Protein AF-A0A8X8ID72-F1 (afdb_monomer)

Mean predicted aligned error: 5.74 Å

Nearest PDB structures (foldseek):
  4xtk-assembly1_A  TM=8.033E-01  e=8.635E-01  Thermotoga maritima MSB8
  7pgu-assembly1_N  TM=6.342E-01  e=1.035E+00  Homo sapiens
  2d4q-assembly1_B  TM=6.217E-01  e=1.100E+00  Homo sapiens
  7pgq-assembly1_F  TM=6.436E-01  e=1.580E+00  Homo sapiens
  2rq7-assembly1_A  TM=2.777E-01  e=1.580E+00  Thermosynechococcus vestitus BP-1

Organism: NCBI:txid1235997

Sequence (86 aa):
MSYRLINDIDFVRIQSEAGDKFVRKAAVQEVLAIGTLFVKLDLGYPLRDIYVNYTEVTSPSFASNIDMRDTLLNWLNYYTPPPPAR

Solvent-accessible surface area (backbone atoms only — not comparable to full-atom values): 5022 Å² total; per-residue (Å²): 120,64,31,34,57,41,86,49,96,66,29,44,31,44,38,38,95,94,47,76,44,78,42,50,41,92,48,50,76,46,69,42,60,44,86,83,45,26,26,35,40,33,40,49,90,94,51,75,67,45,77,45,53,37,90,33,32,71,33,69,73,54,94,39,18,60,55,45,28,55,52,52,49,51,70,50,58,79,69,66,74,75,74,78,87,127

pLDDT: mean 87.8, std 13.66, range [44.12, 96.75]

Radius of gyration: 13.28 Å; Cα contacts (8 Å, |Δi|>4): 142; chains: 1; bounding box: 37×30×37 Å

Structure (mmCIF, N/CA/C/O backbone):
data_AF-A0A8X8ID72-F1
#
_entry.id   AF-A0A8X8ID72-F1
#
loop_
_atom_site.group_PDB
_atom_site.id
_atom_site.type_symbol
_atom_site.label_atom_id
_atom_site.label_alt_id
_atom_site.label_comp_id
_atom_site.label_asym_id
_atom_site.label_entity_id
_atom_site.label_seq_id
_atom_site.pdbx_PDB_ins_code
_atom_site.Cartn_x
_atom_site.Cartn_y
_atom_site.Cartn_z
_atom_site.occupancy
_atom_site.B_iso_or_equiv
_atom_site.auth_seq_id
_atom_site.auth_comp_id
_atom_site.auth_asym_id
_atom_site.auth_atom_id
_atom_site.pdbx_PDB_model_num
ATOM 1 N N . MET A 1 1 ? -8.070 7.334 10.423 1.00 67.62 1 MET A N 1
ATOM 2 C CA . MET A 1 1 ? -6.804 7.031 11.135 1.00 67.62 1 MET A CA 1
ATOM 3 C C . MET A 1 1 ? -5.667 7.430 10.202 1.00 67.62 1 MET A C 1
ATOM 5 O O . MET A 1 1 ? -5.869 7.304 9.009 1.00 67.62 1 MET A O 1
ATOM 9 N N . SER A 1 2 ? -4.549 8.000 10.660 1.00 88.25 2 SER A N 1
ATOM 10 C CA . SER A 1 2 ? -3.482 8.476 9.757 1.00 88.25 2 SER A CA 1
ATOM 11 C C . SER A 1 2 ? -2.310 7.493 9.694 1.00 88.25 2 SER A C 1
ATOM 13 O O . SER A 1 2 ? -1.867 6.968 10.718 1.00 88.25 2 SER A O 1
ATOM 15 N N . TYR A 1 3 ? -1.806 7.252 8.484 1.00 92.19 3 TYR A N 1
ATOM 16 C CA . TYR A 1 3 ? -0.694 6.341 8.217 1.00 92.19 3 TYR A CA 1
ATOM 17 C C . TYR A 1 3 ? 0.455 7.052 7.511 1.00 92.19 3 TYR A C 1
ATOM 19 O O . TYR A 1 3 ? 0.244 7.909 6.656 1.00 92.19 3 TYR A O 1
ATOM 27 N N . ARG A 1 4 ? 1.686 6.635 7.801 1.00 95.69 4 ARG A N 1
ATOM 28 C CA . ARG A 1 4 ? 2.858 6.942 6.975 1.00 95.69 4 ARG A CA 1
ATOM 29 C C . ARG A 1 4 ? 3.386 5.654 6.368 1.00 95.69 4 ARG A C 1
ATOM 31 O O . ARG A 1 4 ? 3.544 4.664 7.081 1.00 95.69 4 ARG A O 1
ATOM 38 N N . LEU A 1 5 ? 3.673 5.672 5.074 1.00 96.12 5 LEU A N 1
ATOM 39 C CA . LEU A 1 5 ? 4.361 4.587 4.390 1.00 96.12 5 LEU A CA 1
ATOM 40 C C . LEU A 1 5 ? 5.820 4.966 4.207 1.00 96.12 5 LEU A C 1
ATOM 42 O O . LEU A 1 5 ? 6.144 6.019 3.661 1.00 96.12 5 LEU A O 1
ATOM 46 N N . ILE A 1 6 ? 6.703 4.096 4.673 1.00 95.94 6 ILE A N 1
ATOM 47 C CA . ILE A 1 6 ? 8.144 4.303 4.615 1.00 95.94 6 ILE A CA 1
ATOM 48 C C . ILE A 1 6 ? 8.751 3.160 3.807 1.00 95.94 6 ILE A C 1
ATOM 50 O O . ILE A 1 6 ? 8.488 1.982 4.066 1.00 95.94 6 ILE A O 1
ATOM 54 N N . ASN A 1 7 ? 9.552 3.536 2.813 1.00 94.81 7 ASN A N 1
ATOM 55 C CA . ASN A 1 7 ? 10.318 2.617 1.987 1.00 94.81 7 ASN A CA 1
ATOM 56 C C . ASN A 1 7 ? 11.646 2.286 2.682 1.00 94.81 7 ASN A C 1
ATOM 58 O O . ASN A 1 7 ? 12.645 2.971 2.466 1.00 94.81 7 ASN A O 1
ATOM 62 N N . ASP A 1 8 ? 11.645 1.266 3.536 1.00 92.94 8 ASP A N 1
ATOM 63 C CA . ASP A 1 8 ? 12.879 0.709 4.094 1.00 92.94 8 ASP A CA 1
ATOM 64 C C . ASP A 1 8 ? 13.539 -0.238 3.070 1.00 92.94 8 ASP A C 1
ATOM 66 O O . ASP A 1 8 ? 12.948 -0.576 2.044 1.00 92.94 8 ASP A O 1
ATOM 70 N N . ILE A 1 9 ? 14.773 -0.688 3.334 1.00 88.81 9 ILE A N 1
ATOM 71 C CA . ILE A 1 9 ? 15.524 -1.566 2.414 1.00 88.81 9 ILE A CA 1
ATOM 72 C C . ILE A 1 9 ? 14.726 -2.850 2.128 1.00 88.81 9 ILE A C 1
ATOM 74 O O . ILE A 1 9 ? 14.287 -3.060 0.996 1.00 88.81 9 ILE A O 1
ATOM 78 N N . ASP A 1 10 ? 14.452 -3.641 3.170 1.00 90.12 10 ASP A N 1
ATOM 79 C CA . ASP A 1 10 ? 13.783 -4.948 3.056 1.00 90.12 10 ASP A CA 1
ATOM 80 C C . ASP A 1 10 ? 12.271 -4.899 3.322 1.00 90.12 10 ASP A C 1
ATOM 82 O O . ASP A 1 10 ? 11.561 -5.894 3.134 1.00 90.12 10 ASP A O 1
ATOM 86 N N . PHE A 1 11 ? 11.757 -3.751 3.775 1.00 93.25 11 PHE A N 1
ATOM 87 C CA . PHE A 1 11 ? 10.386 -3.619 4.260 1.00 93.25 11 PHE A CA 1
ATOM 88 C C . PHE A 1 11 ? 9.659 -2.420 3.652 1.00 93.25 11 PHE A C 1
ATOM 90 O O . PHE A 1 11 ? 10.242 -1.369 3.405 1.00 93.25 11 PHE A O 1
ATOM 97 N N . VAL A 1 12 ? 8.346 -2.557 3.492 1.00 94.75 12 VAL A N 1
ATOM 98 C CA . VAL A 1 12 ? 7.426 -1.420 3.500 1.00 94.75 12 VAL A CA 1
ATOM 99 C C . VAL A 1 12 ? 6.908 -1.288 4.926 1.00 94.75 12 VAL A C 1
ATOM 101 O O . VAL A 1 12 ? 6.234 -2.189 5.437 1.00 94.75 12 VAL A O 1
ATOM 104 N N . ARG A 1 13 ? 7.244 -0.186 5.593 1.00 96.06 13 ARG A N 1
ATOM 105 C CA . ARG A 1 13 ? 6.767 0.091 6.948 1.00 96.06 13 ARG A CA 1
ATOM 106 C C . ARG A 1 13 ? 5.513 0.951 6.887 1.00 96.06 13 ARG A C 1
ATOM 108 O O . ARG A 1 13 ? 5.511 2.006 6.259 1.00 96.06 13 ARG A O 1
ATOM 115 N N . ILE A 1 14 ? 4.467 0.501 7.568 1.00 94.94 14 ILE A N 1
ATOM 116 C CA . ILE A 1 14 ? 3.203 1.213 7.753 1.00 94.94 14 ILE A CA 1
ATOM 117 C C . ILE A 1 14 ? 3.189 1.722 9.194 1.00 94.94 14 ILE A C 1
ATOM 119 O O . ILE A 1 14 ? 2.932 0.960 10.125 1.00 94.94 14 ILE A O 1
ATOM 123 N N . GLN A 1 15 ? 3.516 2.996 9.377 1.00 96.06 15 GLN A N 1
ATOM 124 C CA . GLN A 1 15 ? 3.581 3.652 10.681 1.00 96.06 15 GLN A CA 1
ATOM 125 C C . GLN A 1 15 ? 2.249 4.329 11.014 1.00 96.06 15 GLN A C 1
ATOM 127 O O . GLN A 1 15 ? 1.666 5.012 10.171 1.00 96.06 15 GLN A O 1
ATOM 132 N N . SER A 1 16 ? 1.784 4.155 12.251 1.00 93.19 16 SER A N 1
ATOM 133 C CA . SER A 1 16 ? 0.550 4.749 12.779 1.00 93.19 16 SER A CA 1
ATOM 134 C C . SER A 1 16 ? 0.674 5.036 14.276 1.00 93.19 16 SER A C 1
ATOM 136 O O . SER A 1 16 ? 1.585 4.529 14.928 1.00 93.19 16 SER A O 1
ATOM 138 N N . GLU A 1 17 ? -0.277 5.774 14.852 1.00 90.75 17 GLU A N 1
ATOM 139 C CA . GLU A 1 17 ? -0.344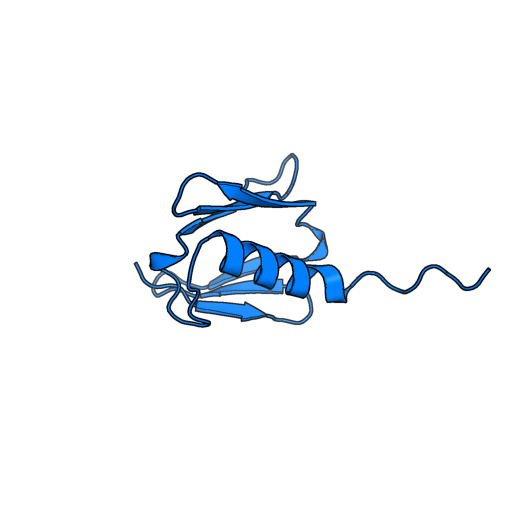 5.988 16.310 1.00 90.75 17 GLU A CA 1
ATOM 1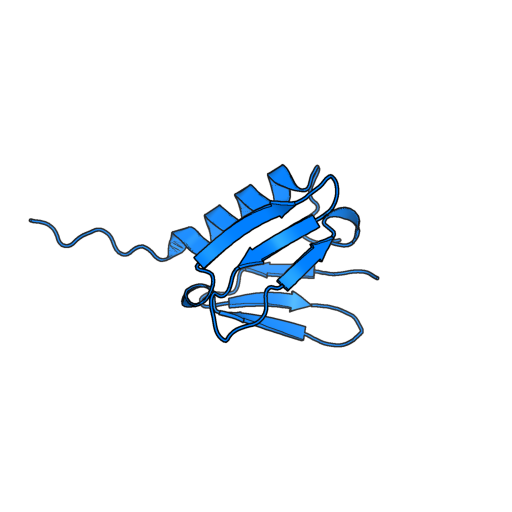40 C C . GLU A 1 17 ? -0.520 4.684 17.107 1.00 90.75 17 GLU A C 1
ATOM 142 O O . GLU A 1 17 ? -0.081 4.590 18.249 1.00 90.75 17 GLU A O 1
ATOM 147 N N . ALA A 1 18 ? -1.115 3.651 16.499 1.00 89.56 18 ALA A N 1
ATOM 148 C CA . ALA A 1 18 ? -1.281 2.334 17.117 1.00 89.56 18 ALA A CA 1
ATOM 149 C C . ALA A 1 18 ? -0.012 1.462 17.048 1.00 89.56 18 ALA A C 1
ATOM 151 O O . ALA A 1 18 ? -0.016 0.331 17.535 1.00 89.56 18 ALA A O 1
ATOM 152 N N . GLY A 1 19 ? 1.056 1.967 16.426 1.00 92.50 19 GLY A N 1
ATOM 153 C CA . GLY A 1 19 ? 2.322 1.272 16.231 1.00 92.50 19 GLY A CA 1
ATOM 154 C C . GLY A 1 19 ? 2.668 1.032 14.763 1.00 92.50 19 GLY A C 1
ATOM 155 O O . GLY A 1 19 ? 1.882 1.301 13.845 1.00 92.50 19 GLY A O 1
ATOM 156 N N . ASP A 1 20 ? 3.877 0.509 14.572 1.00 94.44 20 ASP A N 1
ATOM 157 C CA . ASP A 1 20 ? 4.467 0.229 13.267 1.00 94.44 20 ASP A CA 1
ATOM 158 C C . ASP A 1 20 ? 4.159 -1.210 12.831 1.00 94.44 20 ASP A C 1
ATOM 160 O O . ASP A 1 20 ? 4.356 -2.171 13.579 1.00 94.44 20 ASP A O 1
ATOM 164 N N . LYS A 1 21 ? 3.722 -1.370 11.580 1.00 92.38 21 LYS A N 1
ATOM 165 C CA . LYS A 1 21 ? 3.643 -2.667 10.901 1.00 92.38 21 LYS A CA 1
ATOM 166 C C . LYS A 1 21 ? 4.729 -2.752 9.840 1.00 92.38 21 LYS A C 1
ATOM 168 O O . LYS A 1 21 ? 4.953 -1.802 9.097 1.00 92.38 21 LYS A O 1
ATOM 173 N N . PHE A 1 22 ? 5.362 -3.914 9.737 1.00 93.38 22 PHE A N 1
ATOM 174 C CA . PHE A 1 22 ? 6.448 -4.163 8.796 1.00 93.38 22 PHE A CA 1
ATOM 175 C C . PHE A 1 22 ? 6.024 -5.227 7.793 1.00 93.38 22 PHE A C 1
ATOM 177 O O . PHE A 1 22 ? 5.750 -6.366 8.171 1.00 93.38 22 PHE A O 1
ATOM 184 N N . VAL A 1 23 ? 5.989 -4.861 6.516 1.00 92.38 23 VAL A N 1
ATOM 185 C CA . VAL A 1 23 ? 5.692 -5.780 5.417 1.00 92.38 23 VAL A CA 1
ATOM 186 C C . VAL A 1 23 ? 6.992 -6.093 4.698 1.00 92.38 23 VAL A C 1
ATOM 188 O O . VAL A 1 23 ? 7.601 -5.198 4.121 1.00 92.38 23 VAL A O 1
ATOM 191 N N . ARG A 1 24 ? 7.449 -7.349 4.742 1.00 91.69 24 ARG A N 1
ATOM 192 C CA . ARG A 1 24 ? 8.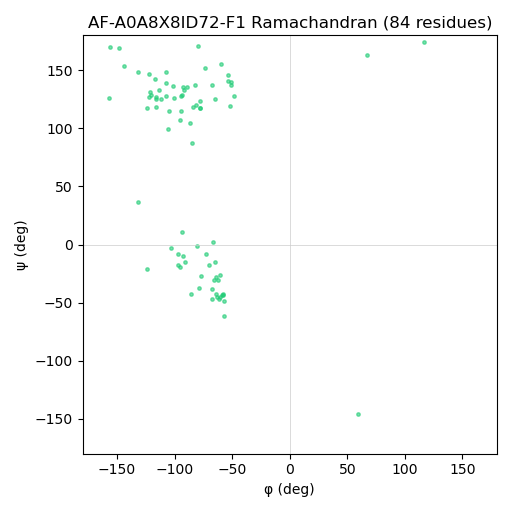645 -7.769 3.996 1.00 91.69 24 ARG A CA 1
ATOM 193 C C . ARG A 1 24 ? 8.369 -7.652 2.504 1.00 91.69 24 ARG A C 1
ATOM 195 O O . ARG A 1 24 ? 7.435 -8.287 2.025 1.00 91.69 24 ARG A O 1
ATOM 202 N N . LYS A 1 25 ? 9.202 -6.917 1.768 1.00 91.19 25 LYS A N 1
ATOM 203 C CA . LYS A 1 25 ? 9.028 -6.734 0.318 1.00 91.19 25 LYS A CA 1
ATOM 204 C C . LYS A 1 25 ? 9.025 -8.064 -0.432 1.00 91.19 25 LYS A C 1
ATOM 206 O O . LYS A 1 25 ? 8.149 -8.300 -1.248 1.00 91.19 25 LYS A O 1
ATOM 211 N N . ALA A 1 26 ? 9.933 -8.967 -0.060 1.00 89.31 26 ALA A N 1
ATOM 212 C CA . ALA A 1 26 ? 10.039 -10.305 -0.643 1.00 89.31 26 ALA A CA 1
ATOM 213 C C . ALA A 1 26 ? 8.825 -11.219 -0.375 1.00 89.31 26 ALA A C 1
ATOM 215 O O . ALA A 1 26 ? 8.709 -12.265 -1.003 1.00 89.31 26 ALA A O 1
ATOM 216 N N . ALA A 1 27 ? 7.952 -10.865 0.575 1.00 89.44 27 ALA A N 1
ATOM 217 C CA . ALA A 1 27 ? 6.728 -11.615 0.847 1.00 89.44 27 ALA A CA 1
ATOM 218 C C . ALA A 1 27 ? 5.527 -11.097 0.043 1.00 89.44 27 ALA A C 1
ATOM 220 O O . ALA A 1 27 ? 4.513 -11.783 -0.013 1.00 89.44 27 ALA A O 1
ATOM 221 N N . VAL A 1 28 ? 5.615 -9.899 -0.548 1.00 91.25 28 VAL A N 1
ATOM 222 C CA . VAL A 1 28 ? 4.523 -9.340 -1.348 1.00 91.25 28 VAL A CA 1
ATOM 223 C C . VAL A 1 28 ? 4.535 -10.004 -2.720 1.00 91.25 28 VAL A C 1
ATOM 225 O O . VAL A 1 28 ? 5.503 -9.873 -3.465 1.00 91.25 28 VAL A O 1
ATOM 228 N N . GLN A 1 29 ? 3.462 -10.719 -3.041 1.00 90.19 29 GLN A N 1
ATOM 229 C CA . GLN A 1 29 ? 3.280 -11.384 -4.330 1.00 90.19 29 GLN A CA 1
ATOM 230 C C . GLN A 1 29 ? 2.671 -10.429 -5.353 1.00 90.19 29 GLN A C 1
ATOM 232 O O . GLN A 1 29 ? 3.128 -10.363 -6.491 1.00 90.19 29 GLN A O 1
ATOM 237 N N . GLU A 1 30 ? 1.671 -9.652 -4.932 1.00 91.38 30 GLU A N 1
ATOM 238 C CA . GLU A 1 30 ? 0.964 -8.709 -5.794 1.00 91.38 30 GLU A CA 1
ATOM 239 C C . GLU A 1 30 ? 0.579 -7.431 -5.043 1.00 91.38 30 GLU A C 1
ATOM 241 O O . GLU A 1 30 ? 0.362 -7.428 -3.828 1.00 91.38 30 GLU A O 1
ATOM 246 N N . VAL A 1 31 ? 0.449 -6.330 -5.788 1.00 94.12 31 VAL A N 1
ATOM 247 C CA . VAL A 1 31 ? -0.120 -5.074 -5.287 1.00 94.12 31 VAL A CA 1
ATOM 248 C C . VAL A 1 31 ? -1.275 -4.670 -6.183 1.00 94.12 31 VAL A C 1
ATOM 250 O O . VAL A 1 31 ? -1.094 -4.393 -7.369 1.00 94.12 31 VAL A O 1
ATOM 253 N N . LEU A 1 32 ? -2.473 -4.614 -5.612 1.00 93.44 32 LEU A N 1
ATOM 254 C CA . LEU A 1 32 ? -3.708 -4.395 -6.356 1.00 93.44 32 LEU A CA 1
ATOM 255 C C . LEU A 1 32 ? -4.413 -3.144 -5.844 1.00 93.44 32 LEU A C 1
ATOM 257 O O . LEU A 1 32 ? -4.634 -2.995 -4.646 1.00 93.44 32 LEU A O 1
ATOM 261 N N . ALA A 1 33 ? -4.818 -2.257 -6.749 1.00 95.19 33 ALA A N 1
ATOM 262 C CA . ALA A 1 33 ? -5.778 -1.209 -6.420 1.00 95.19 33 ALA A CA 1
ATOM 263 C C . ALA A 1 33 ? -7.179 -1.843 -6.395 1.00 95.19 33 ALA A C 1
ATOM 265 O O . ALA A 1 33 ? -7.628 -2.382 -7.406 1.00 95.19 33 ALA A O 1
ATOM 266 N N . ILE A 1 34 ? -7.846 -1.821 -5.241 1.00 93.38 34 ILE A N 1
ATOM 267 C CA . ILE A 1 34 ? -9.150 -2.457 -5.028 1.00 93.38 34 ILE A CA 1
ATOM 268 C C . ILE A 1 34 ? -10.200 -1.398 -4.708 1.00 93.38 34 ILE A C 1
ATOM 270 O O . ILE A 1 34 ? -10.049 -0.580 -3.797 1.00 93.38 34 ILE A O 1
ATOM 274 N N . GLY A 1 35 ? -11.295 -1.434 -5.468 1.00 91.44 35 GLY A N 1
ATOM 275 C CA . GLY A 1 35 ? -12.331 -0.410 -5.403 1.00 91.44 35 GLY A CA 1
ATOM 276 C C . GLY A 1 35 ? -11.770 0.976 -5.731 1.00 91.44 35 GLY A C 1
ATOM 277 O O . GLY A 1 35 ? -10.865 1.118 -6.552 1.00 91.44 35 GLY A O 1
ATOM 278 N N . THR A 1 36 ? -12.311 2.005 -5.080 1.00 92.00 36 THR A N 1
ATOM 279 C CA . THR A 1 36 ? -11.909 3.405 -5.294 1.00 92.00 36 THR A CA 1
ATOM 280 C C . THR A 1 36 ? -10.889 3.915 -4.279 1.00 92.00 36 THR A C 1
ATOM 282 O O . THR A 1 36 ? -10.253 4.931 -4.534 1.00 92.00 36 THR A O 1
ATOM 285 N N . LEU A 1 37 ? -10.727 3.234 -3.136 1.00 94.88 37 LEU A N 1
ATOM 286 C CA . LEU A 1 37 ? -9.982 3.757 -1.981 1.00 94.88 37 LEU A C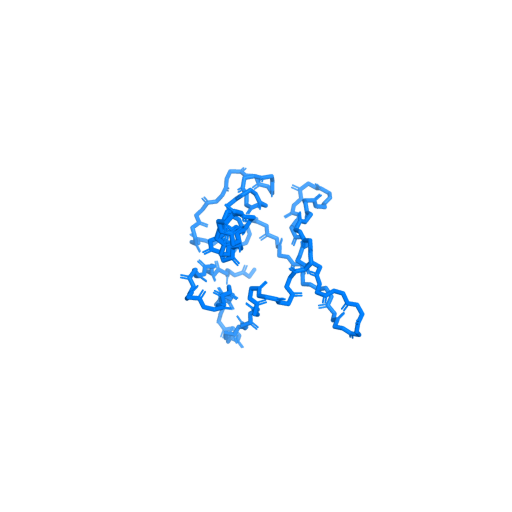A 1
ATOM 287 C C . LEU A 1 37 ? -8.832 2.867 -1.506 1.00 94.88 37 LEU A C 1
ATOM 289 O O . LEU A 1 37 ? -7.934 3.346 -0.817 1.00 94.88 37 LEU A O 1
ATOM 293 N N . PHE A 1 38 ? -8.830 1.578 -1.833 1.00 96.56 38 PHE A N 1
ATOM 294 C CA . PHE A 1 38 ? -7.903 0.651 -1.196 1.00 96.56 38 PHE A CA 1
ATOM 295 C C . PHE A 1 38 ? -6.791 0.212 -2.134 1.00 96.56 38 PHE A C 1
ATOM 297 O O . PHE A 1 38 ? -6.981 0.066 -3.343 1.00 96.56 38 PHE A O 1
ATOM 304 N N . VAL A 1 39 ? -5.636 -0.051 -1.536 1.00 96.69 39 VAL A N 1
ATOM 305 C CA . VAL A 1 39 ? -4.561 -0.839 -2.124 1.00 96.69 39 VAL A CA 1
ATOM 306 C C . VAL A 1 39 ? -4.370 -2.083 -1.265 1.00 96.69 39 VAL A C 1
ATOM 308 O O . VAL A 1 39 ? -4.187 -1.986 -0.050 1.00 96.69 39 VAL A O 1
ATOM 311 N N . LYS A 1 40 ? -4.445 -3.253 -1.896 1.00 95.38 40 LYS A N 1
ATOM 312 C CA . LYS A 1 40 ? -4.145 -4.555 -1.307 1.00 95.38 40 LYS A CA 1
ATOM 313 C C . LYS A 1 40 ? -2.684 -4.904 -1.588 1.00 95.38 40 LYS A C 1
ATOM 315 O O . LYS A 1 40 ? -2.267 -4.892 -2.742 1.00 95.38 40 LYS A O 1
ATOM 320 N N . LEU A 1 41 ? -1.949 -5.261 -0.541 1.00 94.38 41 LEU A N 1
ATOM 321 C CA . LEU A 1 41 ? -0.693 -6.004 -0.607 1.00 94.38 41 LEU A CA 1
ATOM 322 C C . LEU A 1 41 ? -1.035 -7.482 -0.397 1.00 94.38 41 LEU A C 1
ATOM 324 O O . LEU A 1 41 ? -1.403 -7.875 0.715 1.00 94.38 41 LEU A O 1
ATOM 328 N N . ASP A 1 42 ? -0.968 -8.269 -1.466 1.00 92.56 42 ASP A N 1
ATOM 329 C CA . ASP A 1 42 ? -1.141 -9.719 -1.410 1.00 92.56 42 ASP A CA 1
ATOM 330 C C . ASP A 1 42 ? 0.148 -10.358 -0.900 1.00 92.56 42 ASP A C 1
ATOM 332 O O . ASP A 1 42 ? 1.220 -10.137 -1.468 1.00 92.56 42 ASP A O 1
ATOM 336 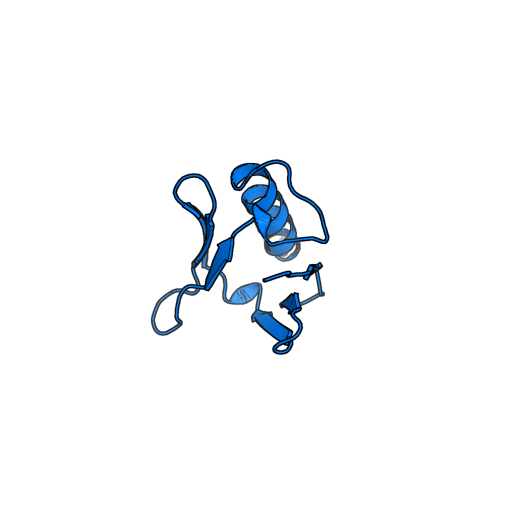N N . LEU A 1 43 ? 0.054 -11.123 0.185 1.00 89.69 43 LEU A N 1
ATOM 337 C CA . LEU A 1 43 ? 1.202 -11.817 0.777 1.00 89.69 43 LEU A CA 1
ATOM 338 C C . LEU A 1 43 ? 1.224 -13.319 0.447 1.00 89.69 43 LEU A C 1
ATOM 340 O O . LEU A 1 43 ? 2.157 -14.020 0.841 1.00 89.69 43 LEU A O 1
ATOM 344 N N . GLY A 1 44 ? 0.204 -13.817 -0.256 1.00 84.69 44 GLY A N 1
ATOM 345 C CA . GLY A 1 44 ? -0.006 -15.228 -0.544 1.00 84.69 44 GLY A CA 1
ATOM 346 C C . GLY A 1 44 ? -0.336 -16.081 0.683 1.00 84.69 44 GLY A C 1
ATOM 347 O O . GLY A 1 44 ? -0.099 -15.721 1.834 1.00 84.69 44 GLY A O 1
ATOM 348 N N . TYR A 1 45 ? -0.871 -17.278 0.446 1.00 74.81 45 TYR A N 1
ATOM 349 C CA . TYR A 1 45 ? -1.181 -18.228 1.517 1.00 74.81 45 TYR A CA 1
ATOM 350 C C . TYR A 1 45 ? 0.104 -18.761 2.190 1.00 74.81 45 TYR A C 1
ATOM 352 O O . TYR A 1 45 ? 1.045 -19.118 1.477 1.00 74.81 45 TYR A O 1
ATOM 360 N N . PRO A 1 46 ? 0.168 -18.887 3.535 1.00 81.50 46 PRO A N 1
ATOM 361 C CA . PRO A 1 46 ? -0.891 -18.691 4.538 1.00 81.50 46 PRO A CA 1
ATOM 362 C C . PRO A 1 46 ? -0.944 -17.280 5.153 1.00 81.50 46 PRO A C 1
ATOM 364 O O . PRO A 1 46 ? -1.609 -17.075 6.174 1.00 81.50 46 PRO A O 1
ATOM 367 N N . LEU A 1 47 ? -0.209 -16.316 4.597 1.00 85.50 47 LEU A N 1
ATOM 368 C CA . LEU A 1 47 ? -0.175 -14.949 5.102 1.00 85.50 47 LEU A CA 1
ATOM 369 C C . LEU A 1 47 ? -1.481 -14.219 4.765 1.00 85.50 47 LEU A C 1
ATOM 371 O O . LEU A 1 47 ? -2.183 -14.537 3.809 1.00 85.50 47 LEU A O 1
ATOM 375 N N . ARG A 1 48 ? -1.842 -13.249 5.609 1.00 87.62 48 ARG A N 1
ATOM 376 C CA . ARG A 1 48 ? -3.042 -12.433 5.403 1.00 87.62 48 ARG A CA 1
ATOM 377 C C . ARG A 1 48 ? -2.703 -11.208 4.570 1.00 87.62 48 ARG A C 1
ATOM 379 O O . ARG A 1 48 ? -1.744 -10.508 4.885 1.00 87.62 48 ARG A O 1
ATOM 386 N N . ASP A 1 49 ? -3.559 -10.921 3.599 1.00 92.00 49 ASP A N 1
ATOM 387 C CA . ASP A 1 49 ? -3.541 -9.679 2.832 1.00 92.00 49 ASP A CA 1
ATOM 388 C C . ASP A 1 49 ? -3.574 -8.443 3.734 1.00 92.00 49 ASP A C 1
ATOM 390 O O . ASP A 1 49 ? -4.251 -8.413 4.770 1.00 92.00 49 ASP A O 1
ATOM 394 N N . ILE A 1 50 ? -2.896 -7.385 3.294 1.00 92.44 50 ILE A N 1
ATOM 395 C CA . ILE A 1 50 ? -2.934 -6.079 3.950 1.00 92.44 50 ILE A CA 1
ATOM 396 C C . ILE A 1 50 ? -3.661 -5.100 3.042 1.00 92.44 50 ILE A C 1
ATOM 398 O O . ILE A 1 50 ? -3.271 -4.900 1.898 1.00 92.44 50 ILE A O 1
ATOM 402 N N . TYR A 1 51 ? -4.690 -4.453 3.578 1.00 94.12 51 TYR A N 1
ATOM 403 C CA . TYR A 1 51 ? -5.445 -3.416 2.885 1.00 94.12 51 TYR A CA 1
ATOM 404 C C . TYR A 1 51 ? -5.095 -2.063 3.487 1.00 94.12 51 TYR A C 1
ATOM 406 O O . TYR A 1 51 ? -5.178 -1.882 4.704 1.00 94.12 51 TYR A O 1
ATOM 414 N N . VAL A 1 52 ? -4.713 -1.117 2.636 1.00 94.19 52 VAL A N 1
ATOM 415 C CA . VAL A 1 52 ? -4.394 0.253 3.037 1.00 94.19 52 VAL A CA 1
ATOM 416 C C . VAL A 1 52 ? -5.298 1.208 2.275 1.00 94.19 52 VAL A C 1
ATOM 418 O O . VAL A 1 52 ? -5.387 1.136 1.050 1.00 94.19 52 VAL A O 1
ATOM 421 N N . ASN A 1 53 ? -5.988 2.087 2.998 1.00 95.25 53 ASN A N 1
ATOM 422 C CA . ASN A 1 53 ? -6.773 3.157 2.396 1.00 95.25 53 ASN A CA 1
ATOM 423 C C . ASN A 1 53 ? -5.846 4.322 2.023 1.00 95.25 53 ASN A C 1
ATOM 425 O O . ASN A 1 53 ? -5.207 4.896 2.906 1.00 95.25 53 ASN A O 1
ATOM 429 N N . TYR A 1 54 ? -5.774 4.693 0.741 1.00 94.88 54 TYR A N 1
ATOM 430 C CA . TYR A 1 54 ? -4.838 5.733 0.294 1.00 94.88 54 TYR A CA 1
ATOM 431 C C . TYR A 1 54 ? -5.169 7.113 0.876 1.00 94.88 54 TYR A C 1
ATOM 433 O O . TYR A 1 54 ? -4.258 7.896 1.126 1.00 94.88 54 TYR A O 1
ATOM 441 N N . THR A 1 55 ? -6.448 7.403 1.149 1.00 95.25 55 THR A N 1
ATOM 442 C CA . THR A 1 55 ? -6.867 8.703 1.708 1.00 95.25 55 THR A CA 1
ATOM 443 C C . THR A 1 55 ? -6.424 8.885 3.155 1.00 95.25 55 THR A C 1
ATOM 445 O O . THR A 1 55 ? -6.448 9.992 3.683 1.00 95.25 55 THR A O 1
ATOM 448 N N . GLU A 1 56 ? -6.066 7.788 3.820 1.00 95.31 56 GLU A N 1
ATOM 449 C CA . GLU A 1 56 ? -5.570 7.776 5.192 1.00 95.31 56 GLU A CA 1
ATOM 450 C C . GLU A 1 56 ? -4.037 7.857 5.262 1.00 95.31 56 GLU A C 1
ATOM 452 O O . GLU A 1 56 ? -3.481 8.063 6.343 1.00 95.31 56 GLU A O 1
ATOM 457 N N . VAL A 1 57 ? -3.336 7.734 4.129 1.00 95.75 57 V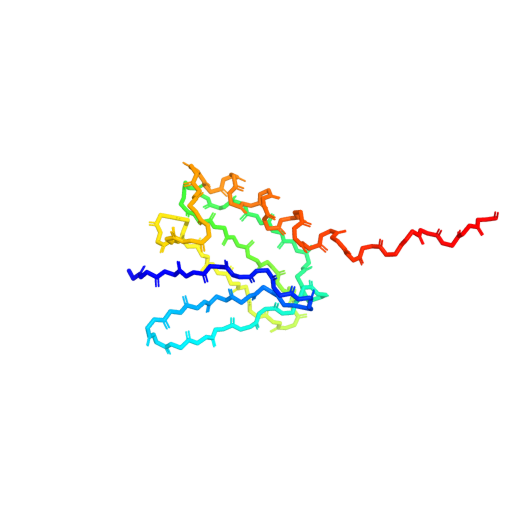AL A N 1
ATOM 458 C CA . VAL A 1 57 ? -1.880 7.880 4.072 1.00 95.75 57 VAL A CA 1
ATOM 459 C C . VAL A 1 57 ? -1.508 9.356 3.951 1.00 95.75 57 VAL A C 1
ATOM 461 O O . VAL A 1 57 ? -1.841 10.028 2.980 1.00 95.75 57 VAL A O 1
ATOM 464 N N . THR A 1 58 ? -0.782 9.866 4.942 1.00 94.56 58 THR A N 1
ATOM 465 C CA . THR A 1 58 ? -0.372 11.274 5.020 1.00 94.56 58 THR A CA 1
ATOM 466 C C . THR A 1 58 ? 1.030 11.519 4.472 1.00 94.56 58 THR A C 1
ATOM 468 O O . THR A 1 58 ? 1.378 12.657 4.161 1.00 94.56 58 T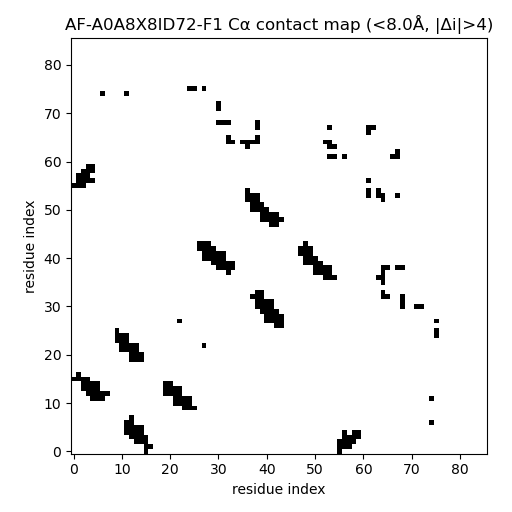HR A O 1
ATOM 471 N N . SER A 1 59 ? 1.860 10.478 4.361 1.00 93.38 59 SER A N 1
ATOM 472 C CA . SER A 1 59 ? 3.218 10.593 3.826 1.00 93.38 59 SER A CA 1
ATOM 473 C C . SER A 1 59 ? 3.723 9.248 3.287 1.00 93.38 59 SER A C 1
ATOM 475 O O . SER A 1 59 ? 3.728 8.281 4.053 1.00 93.38 59 SER A O 1
ATOM 477 N N . PRO A 1 60 ? 4.183 9.183 2.024 1.00 93.69 60 PRO A N 1
ATOM 478 C CA . PRO A 1 60 ? 3.965 10.191 0.979 1.00 93.69 60 PRO A CA 1
ATOM 479 C C . PRO A 1 60 ? 2.462 10.383 0.695 1.00 93.69 60 PRO A C 1
ATOM 481 O O . PRO A 1 60 ? 1.657 9.504 0.988 1.00 93.69 60 PRO A O 1
ATOM 484 N N . SER A 1 61 ? 2.074 11.549 0.176 1.00 92.94 61 SER A N 1
ATOM 485 C CA . SER A 1 61 ? 0.688 11.808 -0.231 1.00 92.94 61 SER A CA 1
ATOM 486 C C . SER A 1 61 ? 0.431 11.246 -1.625 1.00 92.94 61 SER A C 1
ATOM 488 O O . SER A 1 61 ? 1.240 11.479 -2.523 1.00 92.94 61 SER A O 1
ATOM 490 N N . PHE A 1 62 ? -0.714 10.599 -1.817 1.00 95.00 62 PHE A N 1
ATOM 491 C CA . PHE A 1 62 ? -1.106 10.006 -3.094 1.00 95.00 62 PHE A CA 1
ATOM 492 C C . PHE A 1 62 ? -2.359 10.671 -3.651 1.00 95.00 62 PHE A C 1
ATOM 494 O O . PHE A 1 62 ? -3.291 10.977 -2.906 1.00 95.00 62 PHE A O 1
ATOM 501 N N . ALA A 1 63 ? -2.410 10.854 -4.970 1.00 94.88 63 ALA A N 1
ATOM 502 C CA . ALA A 1 63 ? -3.578 11.435 -5.633 1.00 94.88 63 ALA A CA 1
ATOM 503 C C . ALA A 1 63 ? -4.739 10.432 -5.775 1.00 94.88 63 ALA A C 1
ATOM 505 O O . ALA A 1 63 ? -5.904 10.824 -5.844 1.00 94.88 63 ALA A O 1
ATOM 506 N N . SER A 1 64 ? -4.430 9.133 -5.832 1.00 96.75 64 SER A N 1
ATOM 507 C CA . SER A 1 64 ? -5.402 8.045 -5.986 1.00 96.75 64 SER A CA 1
ATOM 508 C C . SER A 1 64 ? -4.854 6.720 -5.447 1.00 96.75 64 SER A C 1
ATOM 510 O O . SER A 1 64 ? -3.655 6.586 -5.192 1.00 96.75 64 SER A O 1
ATOM 512 N N . ASN A 1 65 ? -5.710 5.700 -5.337 1.00 96.12 65 ASN A N 1
ATOM 513 C CA . ASN A 1 65 ? -5.263 4.340 -5.028 1.00 96.12 65 ASN A CA 1
ATOM 514 C C . ASN A 1 65 ? -4.365 3.737 -6.129 1.00 96.12 65 ASN A C 1
ATOM 516 O O . ASN A 1 65 ? -3.503 2.918 -5.822 1.00 96.12 65 ASN A O 1
ATOM 520 N N . ILE A 1 66 ? -4.523 4.152 -7.390 1.00 96.25 66 ILE A N 1
ATOM 521 C CA . ILE A 1 66 ? -3.668 3.719 -8.508 1.00 96.25 66 ILE A CA 1
ATOM 522 C C . ILE A 1 66 ? -2.248 4.274 -8.345 1.00 96.25 66 ILE A C 1
ATOM 524 O O . ILE A 1 66 ? -1.284 3.520 -8.424 1.00 96.25 66 ILE A O 1
ATOM 528 N N . ASP A 1 67 ? -2.130 5.565 -8.037 1.00 95.94 67 ASP A N 1
ATOM 529 C CA . ASP A 1 67 ? -0.849 6.240 -7.779 1.00 95.94 67 ASP A CA 1
ATOM 530 C C . ASP A 1 67 ? -0.088 5.591 -6.606 1.00 95.94 67 ASP A C 1
ATOM 532 O O . ASP A 1 67 ? 1.102 5.269 -6.687 1.00 95.94 67 ASP A O 1
ATOM 536 N N . MET A 1 68 ? -0.818 5.277 -5.533 1.00 96.62 68 MET A N 1
ATOM 537 C CA . MET A 1 68 ? -0.274 4.539 -4.397 1.00 96.62 68 MET A CA 1
ATOM 538 C C . MET A 1 68 ? 0.188 3.122 -4.774 1.00 96.62 68 MET A C 1
ATOM 540 O O . MET A 1 68 ? 1.280 2.712 -4.377 1.00 96.62 68 MET A O 1
ATOM 544 N N . ARG A 1 69 ? -0.617 2.369 -5.539 1.00 95.56 69 ARG A N 1
ATOM 545 C CA . ARG A 1 69 ? -0.257 1.031 -6.037 1.00 95.56 69 ARG A CA 1
ATOM 546 C C . ARG A 1 69 ? 1.036 1.085 -6.846 1.00 95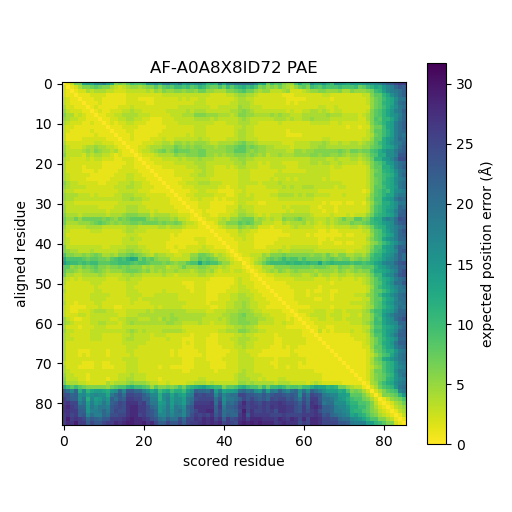.56 69 ARG A C 1
ATOM 548 O O . ARG A 1 69 ? 1.928 0.285 -6.594 1.00 95.56 69 ARG A O 1
ATOM 555 N N . ASP A 1 70 ? 1.147 2.020 -7.784 1.00 94.62 70 ASP A N 1
ATOM 556 C CA . ASP A 1 70 ? 2.303 2.125 -8.682 1.00 94.62 70 ASP A CA 1
ATOM 557 C C . ASP A 1 70 ? 3.574 2.516 -7.930 1.00 94.62 70 ASP A C 1
ATOM 559 O O . ASP A 1 70 ? 4.644 1.949 -8.167 1.00 94.62 70 ASP A O 1
ATOM 563 N N . THR A 1 71 ? 3.448 3.405 -6.944 1.00 94.19 71 THR A N 1
ATOM 564 C CA . THR A 1 71 ? 4.552 3.734 -6.039 1.00 94.19 71 THR A CA 1
ATOM 565 C C . THR A 1 71 ? 5.009 2.510 -5.245 1.00 94.19 71 THR A C 1
ATOM 567 O O . THR A 1 71 ? 6.207 2.229 -5.176 1.00 94.19 71 THR A O 1
ATOM 570 N N . LEU A 1 72 ? 4.071 1.749 -4.673 1.00 93.88 72 LEU A N 1
ATOM 571 C CA . LEU A 1 72 ? 4.384 0.530 -3.928 1.00 93.88 72 LEU A CA 1
ATOM 572 C C . LEU A 1 72 ? 5.013 -0.541 -4.827 1.00 93.88 72 LEU A C 1
ATOM 574 O O . LEU A 1 72 ? 6.012 -1.135 -4.436 1.00 93.88 72 LEU A O 1
ATOM 578 N N . LEU A 1 73 ? 4.501 -0.741 -6.044 1.00 92.06 73 LEU A N 1
ATOM 579 C CA . LEU A 1 73 ? 5.098 -1.645 -7.032 1.00 92.06 73 LEU A CA 1
ATOM 580 C C . LEU A 1 73 ? 6.543 -1.251 -7.346 1.00 92.06 73 LEU A C 1
ATOM 582 O O . LEU A 1 73 ? 7.420 -2.111 -7.369 1.00 92.06 73 LEU A O 1
ATOM 586 N N . ASN A 1 74 ? 6.818 0.043 -7.522 1.00 91.31 74 ASN A N 1
ATOM 587 C CA . ASN A 1 74 ? 8.180 0.525 -7.723 1.00 91.31 74 ASN A CA 1
ATOM 588 C C . ASN A 1 74 ? 9.076 0.194 -6.515 1.00 91.31 74 ASN A C 1
ATOM 590 O O . ASN A 1 74 ? 10.168 -0.340 -6.679 1.00 91.31 74 ASN A O 1
ATOM 594 N N . TRP A 1 75 ? 8.599 0.424 -5.288 1.00 91.62 75 TRP A N 1
ATOM 595 C CA . TRP A 1 75 ? 9.360 0.119 -4.068 1.00 91.62 75 TRP A CA 1
ATOM 596 C C . TRP A 1 75 ? 9.683 -1.370 -3.896 1.00 91.62 75 TRP A C 1
ATOM 598 O O . TRP A 1 75 ? 10.719 -1.699 -3.309 1.00 91.62 75 TRP A O 1
ATOM 608 N N . LEU A 1 76 ? 8.814 -2.253 -4.396 1.00 86.69 76 LEU A N 1
ATOM 609 C CA . LEU A 1 76 ? 9.014 -3.705 -4.402 1.00 86.69 76 LEU A CA 1
ATOM 610 C C . LEU A 1 76 ? 9.967 -4.156 -5.519 1.00 86.69 76 LEU A C 1
ATOM 612 O O . LEU A 1 76 ? 10.798 -5.034 -5.297 1.00 86.69 76 LEU A O 1
ATOM 616 N N . ASN A 1 77 ? 9.900 -3.521 -6.692 1.00 76.31 77 ASN A N 1
ATOM 617 C CA . ASN A 1 77 ? 10.705 -3.877 -7.865 1.00 76.31 77 ASN A CA 1
ATOM 618 C C . ASN A 1 77 ? 12.191 -3.491 -7.760 1.00 76.31 77 ASN A C 1
ATOM 620 O O . ASN A 1 77 ? 12.990 -3.955 -8.570 1.00 76.31 77 ASN A O 1
ATOM 624 N N . TYR A 1 78 ? 12.604 -2.742 -6.732 1.00 57.22 78 TYR A N 1
ATOM 625 C CA . TYR A 1 78 ? 14.022 -2.454 -6.457 1.00 57.22 78 TYR A CA 1
ATOM 626 C C . TYR A 1 78 ? 14.859 -3.682 -6.035 1.00 57.22 78 TYR A C 1
ATOM 628 O O . TYR A 1 78 ? 16.052 -3.537 -5.774 1.00 57.22 78 TYR A O 1
ATOM 636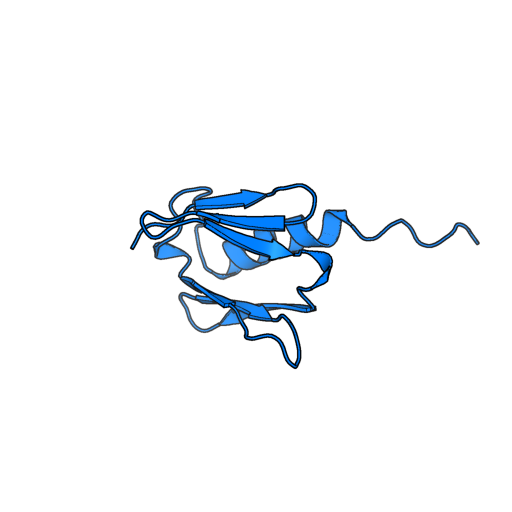 N N . TYR A 1 79 ? 14.273 -4.886 -5.995 1.00 45.84 79 TYR A N 1
ATOM 637 C CA . TYR A 1 79 ? 14.976 -6.133 -5.673 1.00 45.84 79 TYR A CA 1
ATOM 638 C C . TYR A 1 79 ? 14.700 -7.289 -6.652 1.00 45.84 79 TYR A C 1
ATOM 640 O O . TYR A 1 79 ? 14.661 -8.450 -6.250 1.00 45.84 79 TYR A O 1
ATOM 648 N N . THR A 1 80 ? 14.561 -7.017 -7.954 1.00 49.34 80 THR A N 1
ATOM 649 C CA . THR A 1 80 ? 14.950 -8.039 -8.942 1.00 49.34 80 THR A CA 1
ATOM 650 C C . THR A 1 80 ? 16.446 -7.872 -9.212 1.00 49.34 80 THR A C 1
ATOM 652 O O . THR A 1 80 ? 16.823 -6.910 -9.885 1.00 49.34 80 THR A O 1
ATOM 655 N N . PRO A 1 81 ? 17.342 -8.739 -8.686 1.00 45.88 81 PRO A N 1
ATOM 656 C CA . PRO A 1 81 ? 18.704 -8.764 -9.201 1.00 45.88 81 PRO A CA 1
ATOM 657 C C . PRO A 1 81 ? 18.621 -8.962 -10.723 1.00 45.88 81 PRO A C 1
ATOM 659 O O . PRO A 1 81 ? 17.751 -9.716 -11.179 1.00 45.88 81 PRO A O 1
ATOM 662 N N . PRO A 1 82 ? 19.465 -8.282 -11.522 1.00 44.12 82 PRO A N 1
ATOM 663 C CA . PRO A 1 82 ? 19.493 -8.528 -12.955 1.00 44.12 82 PRO A CA 1
ATOM 664 C C . PRO A 1 82 ? 19.643 -10.039 -13.179 1.00 44.12 82 PRO A C 1
ATOM 666 O O . PRO A 1 82 ? 20.403 -10.680 -12.441 1.00 44.12 82 PRO A O 1
ATOM 669 N N . PRO A 1 83 ? 18.905 -10.634 -14.136 1.00 46.34 83 PRO A N 1
ATOM 670 C CA . PRO A 1 83 ? 19.089 -12.042 -14.454 1.00 46.34 83 PRO A CA 1
ATOM 671 C C . PRO A 1 83 ? 20.585 -12.287 -14.700 1.00 46.34 83 PRO A C 1
ATOM 673 O O . PRO A 1 83 ? 21.232 -11.416 -15.294 1.00 46.34 83 PRO A O 1
ATOM 676 N N . PRO A 1 84 ? 21.153 -13.416 -14.229 1.00 51.28 84 PRO A N 1
ATOM 677 C CA . PRO A 1 84 ? 22.564 -13.715 -14.435 1.00 51.28 84 PRO A CA 1
ATOM 678 C C . PRO A 1 84 ? 22.909 -13.492 -15.905 1.00 51.28 84 PRO A C 1
ATOM 680 O O . PRO A 1 84 ? 22.184 -13.983 -16.777 1.00 51.28 84 PRO A O 1
ATOM 683 N N . ALA A 1 85 ? 23.956 -12.706 -16.172 1.00 58.72 85 ALA A N 1
ATOM 684 C CA . ALA A 1 85 ? 24.438 -12.504 -17.530 1.00 58.72 85 ALA A CA 1
ATOM 685 C C . ALA A 1 85 ? 24.652 -13.890 -18.159 1.00 58.72 85 ALA A C 1
ATOM 687 O O . ALA A 1 85 ? 25.374 -14.712 -17.592 1.00 58.72 85 ALA A O 1
ATOM 688 N N . ARG A 1 86 ? 23.920 -14.164 -19.245 1.00 56.41 86 ARG A N 1
ATOM 689 C CA . ARG A 1 86 ? 24.044 -15.410 -20.008 1.00 56.41 86 ARG A CA 1
ATOM 690 C C . ARG A 1 86 ? 25.404 -15.493 -20.679 1.00 56.41 86 ARG A C 1
ATOM 692 O O . ARG A 1 86 ? 25.870 -14.434 -21.156 1.00 56.41 86 ARG A O 1
#

Secondary structure (DSSP, 8-state):
--EEEEE-SSEEEEEETTEEEEEEGGG--EEEEETTTEEEEE--TTSPPEEEEGGGEEES--SSHHHHHHHHHHHHHTT-PPPPP-

Foldseek 3Di:
DAWEWDLDPQWTWTQDPVGIDTHGLVQFPAWDQDDWFWIWRDRDPPDDIDIDGLVRYPPPHAPTSVRVSVVSVVSSVVPPDPDPDD